Protein AF-A0A969TXY9-F1 (afdb_monomer_lite)

Sequence (89 aa):
MLAASSTIAADDKPIKVFILAGQSNMEGHAKVETFDYIGDDPATAPLLKMMRGADGKPAVAEGAWISYLTGHYEGNANGEAMGKLTAGL

Foldseek 3Di:
DDDDDDDDDDDPDDDDDDDQDDPDASLPPDDQVCLCVLCVDPVRVVVQVVQADPVRHGDFDDPAKDWDFDDDPPPDGRPIDIDGDTPPD

Secondary structure (DSSP, 8-state):
--------PPPSSPPP------SSSTT----GGGGGGGGTSTTTHHHHHHTB-TTSSBPPPTT-EEEEEE----SS--EEEEEES-TT-

pLDDT: mean 83.46, std 14.73, range [43.44, 97.25]

Radius of gyration: 17.73 Å; chains: 1; bounding box: 39×41×50 Å

Structure (mmCIF, N/CA/C/O backbone):
data_AF-A0A969TXY9-F1
#
_entry.id   AF-A0A969TXY9-F1
#
loop_
_atom_site.group_PDB
_atom_site.id
_atom_site.type_symbol
_atom_site.label_atom_id
_atom_site.label_alt_id
_atom_site.label_comp_id
_atom_site.label_asym_id
_atom_site.label_entity_id
_atom_site.label_seq_id
_atom_site.pdbx_PDB_ins_code
_atom_site.Cartn_x
_atom_site.Cartn_y
_atom_site.Cartn_z
_atom_site.occupancy
_atom_site.B_iso_or_equiv
_atom_site.auth_seq_id
_atom_site.auth_comp_id
_atom_site.auth_asym_id
_atom_site.auth_atom_id
_atom_site.pdbx_PDB_model_num
ATOM 1 N N . MET A 1 1 ? 15.115 -22.129 31.867 1.00 44.72 1 MET A N 1
ATOM 2 C CA . MET A 1 1 ? 13.783 -21.874 31.279 1.00 44.72 1 MET A CA 1
ATOM 3 C C . MET A 1 1 ? 13.727 -22.587 29.940 1.00 44.72 1 MET A C 1
ATOM 5 O O . MET A 1 1 ? 14.516 -22.243 29.073 1.00 44.72 1 MET A O 1
ATOM 9 N N . LEU A 1 2 ? 12.885 -23.612 29.793 1.00 43.44 2 LEU A N 1
ATOM 10 C CA . LEU A 1 2 ? 12.619 -24.228 28.490 1.00 43.44 2 LEU A CA 1
ATOM 11 C C . LEU A 1 2 ? 11.552 -23.386 27.782 1.00 43.44 2 LEU A C 1
ATOM 13 O O . LEU A 1 2 ? 10.444 -23.258 28.296 1.00 43.44 2 LEU A O 1
ATOM 17 N N . ALA A 1 3 ? 11.890 -22.793 26.638 1.00 51.50 3 ALA A N 1
ATOM 18 C CA . ALA A 1 3 ? 10.900 -22.195 25.753 1.00 51.50 3 ALA A CA 1
ATOM 19 C C . ALA A 1 3 ? 10.238 -23.327 24.955 1.00 51.50 3 ALA A C 1
ATOM 21 O O . ALA A 1 3 ? 10.906 -24.022 24.190 1.00 51.50 3 ALA A O 1
ATOM 22 N N . ALA A 1 4 ? 8.942 -23.548 25.170 1.00 53.53 4 ALA A N 1
ATOM 23 C CA . ALA A 1 4 ? 8.154 -24.436 24.329 1.00 53.53 4 ALA A CA 1
ATOM 24 C C . ALA A 1 4 ? 7.987 -23.775 22.953 1.00 53.53 4 ALA A C 1
ATOM 26 O O . ALA A 1 4 ? 7.479 -22.658 22.857 1.00 53.53 4 ALA A O 1
ATOM 27 N N . SER A 1 5 ? 8.447 -24.447 21.899 1.00 64.3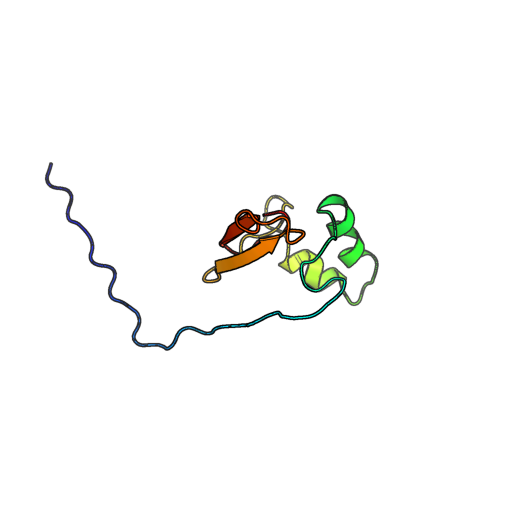1 5 SER A N 1
ATOM 28 C CA . SER A 1 5 ? 8.214 -24.011 20.524 1.00 64.31 5 SER A CA 1
ATOM 29 C C . SER A 1 5 ? 6.789 -24.402 20.140 1.00 64.31 5 SER A C 1
ATOM 31 O O . SER A 1 5 ? 6.494 -25.584 19.958 1.00 64.31 5 SER A O 1
ATOM 33 N N . SER A 1 6 ? 5.884 -23.427 20.088 1.00 65.75 6 SER A N 1
ATOM 34 C CA . SER A 1 6 ? 4.517 -23.641 19.618 1.00 65.75 6 SER A CA 1
ATOM 35 C C . SER A 1 6 ? 4.544 -23.933 18.119 1.00 65.75 6 SER A C 1
ATOM 37 O O . SER A 1 6 ? 4.787 -23.043 17.306 1.00 65.75 6 SER A O 1
ATOM 39 N N . THR A 1 7 ? 4.284 -25.181 17.740 1.00 56.78 7 THR A N 1
ATOM 40 C CA . THR A 1 7 ? 3.968 -25.545 16.357 1.00 56.78 7 THR A CA 1
ATOM 41 C C . THR A 1 7 ? 2.650 -24.880 15.968 1.00 56.78 7 THR A C 1
ATOM 43 O O . THR A 1 7 ? 1.591 -25.254 16.473 1.00 56.78 7 THR A O 1
ATOM 46 N N . ILE A 1 8 ? 2.704 -23.879 15.091 1.00 63.94 8 ILE A N 1
ATOM 47 C CA . ILE A 1 8 ? 1.510 -23.319 14.453 1.00 63.94 8 ILE A CA 1
ATOM 48 C C . ILE A 1 8 ? 0.962 -24.412 13.531 1.00 63.94 8 ILE A C 1
ATOM 50 O O . ILE A 1 8 ? 1.630 -24.804 12.575 1.00 63.94 8 ILE A O 1
ATOM 54 N N . ALA A 1 9 ? -0.219 -24.944 13.846 1.00 61.19 9 ALA A N 1
ATOM 55 C CA . ALA A 1 9 ? -0.934 -25.828 12.936 1.00 61.19 9 ALA A CA 1
ATOM 56 C C . ALA A 1 9 ? -1.277 -25.036 11.666 1.00 61.19 9 ALA A C 1
ATOM 58 O O . ALA A 1 9 ? -1.860 -23.954 11.755 1.00 61.19 9 ALA A O 1
ATOM 59 N N . ALA A 1 10 ? -0.879 -25.546 10.501 1.00 67.25 10 ALA A N 1
ATOM 60 C CA . ALA A 1 10 ? -1.294 -24.968 9.232 1.00 67.25 10 ALA A CA 1
ATOM 61 C C . ALA A 1 10 ? -2.816 -25.130 9.089 1.00 67.25 10 ALA A C 1
ATOM 63 O O . ALA A 1 10 ? -3.347 -26.208 9.341 1.00 67.25 10 ALA A O 1
ATOM 64 N N . ASP A 1 11 ? -3.515 -24.051 8.738 1.00 72.75 11 ASP A N 1
ATOM 65 C CA . ASP A 1 11 ? -4.942 -24.099 8.412 1.00 72.75 11 ASP A CA 1
ATOM 66 C C . ASP A 1 11 ? -5.098 -24.889 7.100 1.00 72.75 11 ASP A C 1
ATOM 68 O O . ASP A 1 11 ? -4.462 -24.545 6.106 1.00 72.75 11 ASP A O 1
ATOM 72 N N . ASP A 1 12 ? -5.935 -25.932 7.073 1.00 82.81 12 ASP A N 1
ATOM 73 C CA . ASP A 1 12 ? -6.144 -26.795 5.890 1.00 82.81 12 ASP A CA 1
ATOM 74 C C . ASP A 1 12 ? -6.835 -26.062 4.718 1.00 82.81 12 ASP A C 1
ATOM 76 O O . ASP A 1 12 ? -7.107 -26.635 3.658 1.00 82.81 12 ASP A O 1
ATOM 80 N N . LYS A 1 13 ? -7.160 -24.776 4.895 1.00 87.75 13 LYS A N 1
ATOM 81 C CA . LYS A 1 13 ? -7.768 -23.946 3.859 1.00 87.75 13 LYS A CA 1
ATOM 82 C C . LYS A 1 13 ? -6.723 -23.530 2.816 1.00 87.75 13 LYS A C 1
ATOM 84 O O . LYS A 1 13 ? -5.657 -23.034 3.179 1.00 87.75 13 LYS A O 1
ATOM 89 N N . PRO A 1 14 ? -7.042 -23.624 1.513 1.00 91.44 14 PRO A N 1
ATOM 90 C CA . PRO A 1 14 ? -6.164 -23.119 0.464 1.00 91.44 14 PRO A CA 1
ATOM 91 C C . PRO A 1 14 ? -5.840 -21.627 0.631 1.00 91.44 14 PRO A C 1
ATOM 93 O O . PRO A 1 14 ? -6.720 -20.818 0.942 1.00 91.44 14 PRO A O 1
ATOM 96 N N . ILE A 1 15 ? -4.591 -21.251 0.345 1.00 91.56 15 ILE A N 1
ATOM 97 C CA . ILE A 1 15 ? -4.167 -19.848 0.273 1.00 91.56 15 ILE A CA 1
ATOM 98 C C . ILE A 1 15 ? -4.801 -19.198 -0.960 1.00 91.56 15 ILE A C 1
ATOM 100 O O . ILE A 1 15 ? -4.782 -19.756 -2.058 1.00 91.56 15 ILE A O 1
ATOM 104 N N . LYS A 1 16 ? -5.333 -17.986 -0.790 1.00 94.31 16 LYS A N 1
ATOM 105 C CA . LYS A 1 16 ? -5.793 -17.162 -1.911 1.00 94.31 16 LYS A CA 1
ATOM 106 C C . LYS A 1 16 ? -4.608 -16.395 -2.487 1.00 94.31 16 LYS A C 1
ATOM 108 O O . LYS A 1 16 ? -4.015 -15.577 -1.791 1.00 94.31 16 LYS A O 1
ATOM 113 N N . VAL A 1 17 ? -4.287 -16.658 -3.750 1.00 95.56 17 VAL A N 1
ATOM 114 C CA . VAL A 1 17 ? -3.196 -15.995 -4.473 1.00 95.56 17 VAL A CA 1
ATOM 115 C C . VAL A 1 17 ? -3.790 -15.042 -5.502 1.00 95.56 17 VAL A C 1
ATOM 117 O O . VAL A 1 17 ? -4.610 -15.446 -6.326 1.00 95.56 17 VAL A O 1
ATOM 120 N N . PHE A 1 18 ? -3.364 -13.783 -5.456 1.00 95.25 18 PHE A N 1
ATOM 121 C CA . PHE A 1 18 ? -3.725 -12.753 -6.425 1.00 95.25 18 PHE A CA 1
ATOM 122 C C . PHE A 1 18 ? -2.471 -12.367 -7.204 1.00 95.25 18 PHE A C 1
ATOM 124 O O . PHE A 1 18 ? -1.444 -12.067 -6.601 1.00 95.25 18 PHE A O 1
ATOM 131 N N . ILE A 1 19 ? -2.550 -12.384 -8.534 1.00 93.75 19 ILE A N 1
ATOM 132 C CA . ILE A 1 19 ? -1.439 -12.013 -9.413 1.00 93.75 19 ILE A CA 1
ATOM 133 C C . ILE A 1 19 ? -1.813 -10.704 -10.094 1.00 93.75 19 ILE A C 1
ATOM 135 O O . ILE A 1 19 ? -2.749 -10.662 -10.892 1.00 93.75 19 ILE A O 1
ATOM 139 N N . LEU A 1 20 ? -1.083 -9.641 -9.765 1.00 91.69 20 LEU A N 1
ATOM 140 C CA . LEU A 1 20 ? -1.201 -8.348 -10.421 1.00 91.69 20 LEU A CA 1
ATOM 141 C C . LEU A 1 20 ? -0.055 -8.227 -11.422 1.00 91.69 20 LEU A C 1
ATOM 143 O O . LEU A 1 20 ? 1.107 -8.138 -11.039 1.00 91.69 20 LEU A O 1
ATOM 147 N N . ALA A 1 21 ? -0.382 -8.278 -12.710 1.00 89.62 21 ALA A N 1
ATOM 148 C CA . ALA A 1 21 ? 0.591 -8.199 -13.790 1.00 89.62 21 ALA A CA 1
ATOM 149 C C . ALA A 1 21 ? 0.058 -7.299 -14.906 1.00 89.62 21 ALA A C 1
ATOM 151 O O . ALA A 1 21 ? -1.122 -7.339 -15.250 1.00 89.62 21 ALA A O 1
ATOM 152 N N . GLY A 1 22 ? 0.931 -6.466 -15.462 1.00 88.06 22 GLY A N 1
ATOM 153 C CA . GLY A 1 22 ? 0.567 -5.484 -16.475 1.00 88.06 22 GLY A CA 1
ATOM 154 C C . GLY A 1 22 ? 1.711 -4.5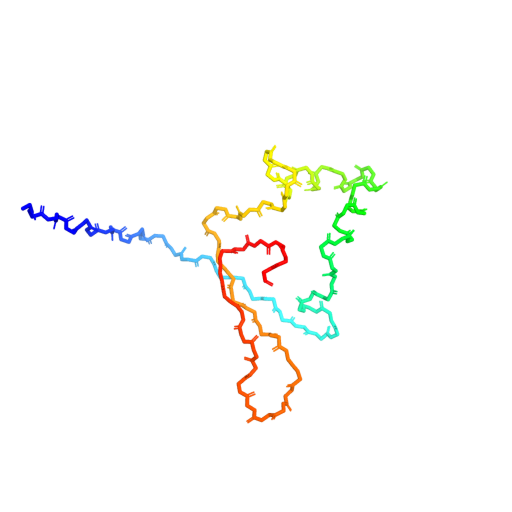18 -16.760 1.00 88.06 22 GLY A C 1
ATOM 155 O O . GLY A 1 22 ? 2.751 -4.564 -16.110 1.00 88.06 22 GLY A O 1
ATOM 156 N N . GLN A 1 23 ? 1.515 -3.645 -17.745 1.00 82.62 23 GLN A N 1
ATOM 157 C CA . GLN A 1 23 ? 2.518 -2.674 -18.188 1.00 82.62 23 GLN A CA 1
ATOM 158 C C . GLN A 1 23 ? 2.181 -1.250 -17.708 1.00 82.62 23 GLN A C 1
ATOM 160 O O . GLN A 1 23 ? 1.062 -0.957 -17.284 1.00 82.62 23 GLN A O 1
ATOM 165 N N . SER A 1 24 ? 3.172 -0.362 -17.802 1.00 79.69 24 SER A N 1
ATOM 166 C CA . SER A 1 24 ? 3.181 1.081 -17.510 1.00 79.69 24 SER A CA 1
ATOM 167 C C . SER A 1 24 ? 3.042 1.463 -16.038 1.00 79.69 24 SER A C 1
ATOM 169 O O . SER A 1 24 ? 3.860 2.238 -15.566 1.00 79.69 24 SER A O 1
ATOM 171 N N . ASN A 1 25 ? 2.062 0.921 -15.307 1.00 83.19 25 ASN A N 1
ATOM 172 C CA . ASN A 1 25 ? 1.740 1.390 -13.953 1.00 83.19 25 ASN A CA 1
ATOM 173 C C . ASN A 1 25 ? 1.207 0.311 -13.000 1.00 83.19 25 ASN A C 1
ATOM 175 O O . ASN A 1 25 ? 0.760 0.652 -11.909 1.00 83.19 25 ASN A O 1
ATOM 179 N N . MET A 1 26 ? 1.257 -0.974 -13.371 1.00 87.56 26 MET A N 1
ATOM 180 C CA . MET A 1 26 ? 0.780 -2.056 -12.492 1.00 87.56 26 MET A CA 1
ATOM 181 C C . MET A 1 26 ? 1.571 -2.149 -11.177 1.00 87.56 26 MET A C 1
ATOM 183 O O . MET A 1 26 ? 1.025 -2.567 -10.164 1.00 87.56 26 MET A O 1
ATOM 187 N N . GLU A 1 27 ? 2.833 -1.721 -11.188 1.00 82.25 27 GLU A N 1
ATOM 188 C CA . GLU A 1 27 ? 3.681 -1.611 -9.996 1.00 82.25 27 GLU A CA 1
ATOM 189 C C . GLU A 1 27 ? 3.148 -0.587 -8.979 1.00 82.25 27 GLU A C 1
ATOM 191 O O . GLU A 1 27 ? 3.314 -0.765 -7.778 1.00 82.25 27 GLU A O 1
ATOM 196 N N . GLY A 1 28 ? 2.461 0.458 -9.451 1.00 83.81 28 GLY A N 1
ATOM 197 C CA . GLY A 1 28 ? 1.991 1.559 -8.617 1.00 83.81 28 GLY A CA 1
ATOM 198 C C . GLY A 1 28 ? 3.091 2.574 -8.294 1.00 83.81 28 GLY A C 1
ATOM 199 O O . GLY A 1 28 ? 3.649 2.578 -7.207 1.00 83.81 28 GLY A O 1
ATOM 200 N N . HIS A 1 29 ? 3.335 3.522 -9.204 1.00 82.12 29 HIS A N 1
ATOM 201 C CA . HIS A 1 29 ? 4.286 4.633 -9.007 1.00 82.12 29 HIS A CA 1
ATOM 202 C C . HIS A 1 29 ? 3.741 5.797 -8.154 1.00 82.12 29 HIS A C 1
ATOM 204 O O . HIS A 1 29 ? 4.382 6.847 -8.037 1.00 82.12 29 HIS A O 1
ATOM 210 N N . ALA A 1 30 ? 2.525 5.665 -7.619 1.00 86.38 30 ALA A N 1
ATOM 211 C CA . ALA A 1 30 ? 1.918 6.698 -6.791 1.00 86.38 30 ALA A CA 1
ATOM 212 C C . ALA A 1 30 ? 2.704 6.860 -5.486 1.00 86.38 30 ALA A C 1
ATOM 214 O O . ALA A 1 30 ? 3.164 5.885 -4.894 1.00 86.38 30 ALA A O 1
ATOM 215 N N . LYS A 1 31 ? 2.839 8.101 -5.019 1.00 88.88 31 LYS A N 1
ATOM 216 C CA . LYS A 1 31 ? 3.529 8.378 -3.758 1.00 88.88 31 LYS A CA 1
ATOM 217 C C . LYS A 1 31 ? 2.558 8.392 -2.587 1.00 88.88 31 LYS A C 1
ATOM 219 O O . LYS A 1 31 ? 1.389 8.746 -2.756 1.00 88.88 31 LYS A O 1
ATOM 224 N N . VAL A 1 32 ? 3.056 8.100 -1.387 1.00 90.50 32 VAL A N 1
ATOM 225 C CA . VAL A 1 32 ? 2.252 8.133 -0.154 1.00 90.50 32 VAL A CA 1
ATOM 226 C C . VAL A 1 32 ? 1.634 9.516 0.081 1.00 90.50 32 VAL A C 1
ATOM 228 O O . VAL A 1 32 ? 0.516 9.602 0.571 1.00 90.50 32 VAL A O 1
ATOM 231 N N . GLU A 1 33 ? 2.273 10.607 -0.343 1.00 90.81 33 GLU A N 1
ATOM 232 C CA . GLU A 1 33 ? 1.713 11.958 -0.183 1.00 90.81 33 GLU A CA 1
ATOM 233 C C . GLU A 1 33 ? 0.462 12.206 -1.044 1.00 90.81 33 GLU A C 1
ATOM 235 O O . GLU A 1 33 ? -0.289 13.139 -0.778 1.00 90.81 33 GLU A O 1
ATOM 240 N N . THR A 1 34 ? 0.214 11.376 -2.064 1.00 91.44 34 THR A N 1
ATOM 241 C CA . THR A 1 34 ? -0.987 11.462 -2.921 1.00 91.44 34 THR A CA 1
ATOM 242 C C . THR A 1 34 ? -2.166 10.639 -2.398 1.00 91.44 34 THR A C 1
ATOM 244 O O . THR A 1 34 ? -3.255 10.689 -2.964 1.00 91.44 34 THR A O 1
ATOM 247 N N . PHE A 1 35 ? -1.967 9.886 -1.314 1.00 90.00 35 PHE A N 1
ATOM 248 C CA . PHE A 1 35 ? -2.944 8.945 -0.761 1.00 90.00 35 PHE A CA 1
ATOM 249 C C . PHE A 1 35 ? -4.264 9.616 -0.359 1.00 90.00 35 PHE A C 1
ATOM 251 O O . PHE A 1 35 ? -5.339 9.033 -0.494 1.00 90.00 35 PHE A O 1
ATOM 258 N N . ASP A 1 36 ? -4.186 10.868 0.082 1.00 92.25 36 ASP A N 1
ATOM 259 C CA . ASP A 1 36 ? -5.319 11.641 0.584 1.00 92.25 36 ASP A CA 1
ATOM 260 C C . ASP A 1 36 ? -6.310 12.029 -0.516 1.00 92.25 36 ASP A C 1
ATOM 262 O O . ASP A 1 36 ? -7.496 12.174 -0.225 1.00 92.25 36 ASP A O 1
ATOM 266 N N . TYR A 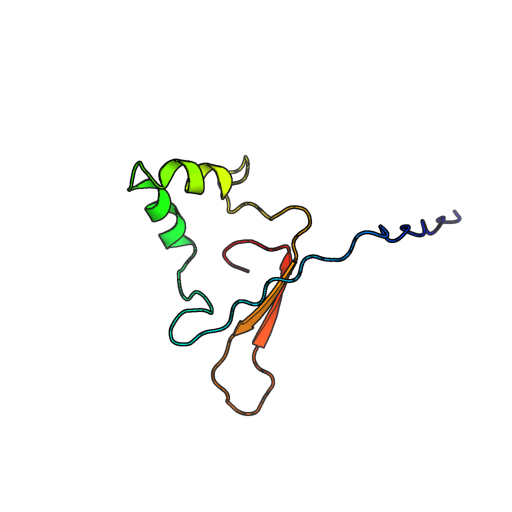1 37 ? -5.869 12.088 -1.779 1.00 94.06 37 TYR A N 1
ATOM 267 C CA . TYR A 1 37 ? -6.729 12.424 -2.920 1.00 94.06 37 TYR A CA 1
ATOM 268 C C . TYR A 1 37 ? -7.854 11.408 -3.153 1.00 94.06 37 TYR A C 1
ATOM 270 O O . TYR A 1 37 ? -8.866 11.739 -3.763 1.00 94.06 37 TYR A O 1
ATOM 278 N N . ILE A 1 38 ? -7.743 10.187 -2.611 1.00 93.94 38 ILE A N 1
ATOM 279 C CA . ILE A 1 38 ? -8.846 9.208 -2.591 1.00 93.94 38 ILE A CA 1
ATOM 280 C C . ILE A 1 38 ? -10.074 9.784 -1.861 1.00 93.94 38 ILE A C 1
ATOM 282 O O . IL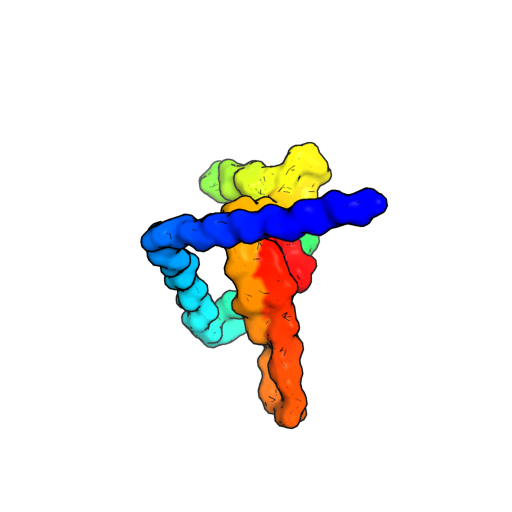E A 1 38 ? -11.206 9.407 -2.155 1.00 93.94 38 ILE A O 1
ATOM 286 N N . GLY A 1 39 ? -9.871 10.686 -0.900 1.00 95.62 39 GLY A N 1
ATOM 287 C CA . GLY A 1 39 ? -10.936 11.319 -0.127 1.00 95.62 39 GLY A CA 1
ATOM 288 C C . GLY A 1 39 ? -11.636 12.489 -0.817 1.00 95.62 39 GLY A C 1
ATOM 289 O O . GLY A 1 39 ? -12.697 12.891 -0.343 1.00 95.62 39 GLY A O 1
ATOM 290 N N . ASP A 1 40 ? -11.072 13.022 -1.904 1.00 96.31 40 ASP A N 1
ATOM 291 C CA . ASP A 1 40 ? -11.601 14.217 -2.575 1.00 96.31 40 ASP A CA 1
ATOM 292 C C . ASP A 1 40 ? -12.909 13.924 -3.327 1.00 96.31 40 ASP A C 1
ATOM 294 O O . ASP A 1 40 ? -13.773 14.796 -3.439 1.00 96.31 40 ASP A O 1
ATOM 298 N N . ASP A 1 41 ? -13.083 12.687 -3.804 1.00 96.88 41 ASP A N 1
ATOM 299 C CA . ASP A 1 41 ? -14.345 12.205 -4.363 1.00 96.88 41 ASP A CA 1
ATOM 300 C C . ASP A 1 41 ? -15.198 11.537 -3.259 1.00 96.88 41 ASP A C 1
ATOM 302 O O . ASP A 1 41 ? -14.766 10.551 -2.643 1.00 96.88 41 ASP A O 1
ATOM 306 N N . PRO A 1 42 ? -16.438 12.012 -3.007 1.00 96.56 42 PRO A N 1
ATOM 307 C CA . PRO A 1 42 ? -17.353 11.396 -2.045 1.00 96.56 42 PRO A CA 1
ATOM 308 C C . PRO A 1 42 ? -17.593 9.895 -2.264 1.00 96.56 42 PRO A C 1
ATOM 310 O O . PRO A 1 42 ? -17.865 9.178 -1.299 1.00 96.56 42 PRO A O 1
ATOM 313 N N . ALA A 1 43 ? -17.497 9.408 -3.504 1.00 97.25 43 ALA A N 1
ATOM 314 C CA . ALA A 1 43 ? -17.669 7.998 -3.836 1.00 97.25 43 ALA A CA 1
ATOM 315 C C . ALA A 1 43 ? -16.506 7.126 -3.336 1.00 97.25 43 ALA A C 1
ATOM 317 O O . ALA A 1 43 ? -16.717 5.960 -2.995 1.00 97.25 43 ALA A O 1
ATOM 318 N N . THR A 1 44 ? -15.292 7.677 -3.251 1.00 96.25 44 THR A N 1
ATOM 319 C CA . THR A 1 44 ? -14.087 6.963 -2.800 1.00 96.25 44 THR A CA 1
ATOM 320 C C . THR A 1 44 ? -13.651 7.339 -1.385 1.00 96.25 44 THR A C 1
ATOM 322 O O . THR A 1 44 ? -12.869 6.611 -0.778 1.00 96.25 44 THR A O 1
ATOM 325 N N . ALA A 1 45 ? -14.225 8.376 -0.772 1.00 95.62 45 ALA A N 1
ATOM 326 C CA . ALA A 1 45 ? -13.970 8.724 0.628 1.00 95.62 45 ALA A CA 1
ATOM 327 C C . ALA A 1 45 ? -14.138 7.554 1.633 1.00 95.62 45 ALA A C 1
ATOM 329 O O . ALA A 1 45 ? -13.309 7.431 2.545 1.00 95.62 45 ALA A O 1
ATOM 330 N N . PRO A 1 46 ? -15.120 6.633 1.487 1.00 95.94 46 PRO A N 1
ATOM 331 C CA . PRO A 1 46 ? -15.198 5.450 2.347 1.00 95.94 46 PRO A CA 1
ATOM 332 C C . PRO A 1 46 ? -13.987 4.517 2.214 1.00 95.94 46 PRO A C 1
ATOM 334 O O . PRO A 1 46 ? -13.600 3.881 3.195 1.00 95.94 46 PRO A O 1
ATOM 337 N N . LEU A 1 47 ? -13.365 4.453 1.031 1.00 94.50 47 LEU A N 1
ATOM 338 C CA . LEU A 1 47 ? -12.163 3.657 0.788 1.00 94.50 47 LEU A CA 1
ATOM 339 C C . LEU A 1 47 ? -10.968 4.222 1.560 1.00 94.50 47 LEU A C 1
ATOM 341 O O . LEU A 1 47 ? -10.313 3.468 2.277 1.00 94.50 47 LEU A O 1
ATOM 345 N N . LEU A 1 48 ? -10.746 5.540 1.519 1.00 94.56 48 LEU A N 1
ATOM 346 C CA . LEU A 1 48 ? -9.674 6.180 2.292 1.00 94.56 48 LEU A CA 1
ATOM 347 C C . LEU A 1 48 ? -9.794 5.880 3.795 1.00 94.56 48 LEU A C 1
ATOM 349 O O . LEU A 1 48 ? -8.794 5.624 4.464 1.00 94.56 48 LEU A O 1
ATOM 353 N N . LYS A 1 49 ? -11.024 5.853 4.328 1.00 92.50 49 LYS A N 1
ATOM 354 C CA . LYS A 1 49 ? -11.278 5.502 5.733 1.00 92.50 49 LYS A CA 1
ATOM 355 C C . LYS A 1 49 ? -10.870 4.063 6.066 1.00 92.50 49 LYS A C 1
ATOM 357 O O . LYS A 1 49 ? -10.369 3.830 7.159 1.00 92.50 49 LYS A O 1
ATOM 362 N N . MET A 1 50 ? -11.079 3.111 5.155 1.00 92.31 50 MET A N 1
ATOM 363 C CA . MET A 1 50 ? -10.658 1.713 5.343 1.00 92.31 50 MET A CA 1
ATOM 364 C C . MET A 1 50 ? -9.145 1.533 5.195 1.00 92.31 50 MET A C 1
ATOM 366 O O . MET A 1 50 ? -8.561 0.660 5.828 1.00 92.31 50 MET A O 1
ATOM 370 N N . MET A 1 51 ? -8.511 2.357 4.363 1.00 93.12 51 MET A N 1
ATOM 371 C CA . MET A 1 51 ? -7.081 2.288 4.074 1.00 93.12 51 MET A CA 1
ATOM 372 C C . MET A 1 51 ? -6.201 2.944 5.150 1.00 93.12 51 MET A C 1
ATOM 374 O O . MET A 1 51 ? -4.977 2.895 5.032 1.00 93.12 51 MET A O 1
ATOM 378 N N . ARG A 1 52 ? -6.787 3.548 6.193 1.00 93.56 52 ARG A N 1
ATOM 379 C CA . ARG A 1 52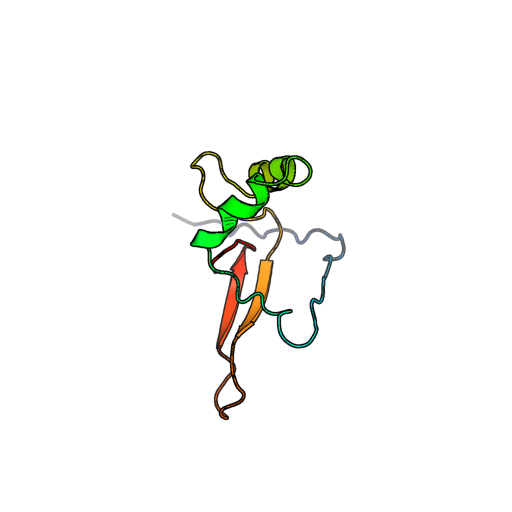 ? -6.067 4.197 7.298 1.00 93.56 52 ARG A CA 1
ATOM 380 C C . ARG A 1 52 ? -6.263 3.471 8.625 1.00 93.56 52 ARG A C 1
ATOM 382 O O . ARG A 1 52 ? -7.370 3.065 8.972 1.00 93.56 52 ARG A O 1
ATOM 389 N N . GLY A 1 53 ? -5.179 3.351 9.385 1.00 92.06 53 GLY A N 1
ATOM 390 C CA . GLY A 1 53 ? -5.203 2.906 10.772 1.00 92.06 53 GLY A CA 1
ATOM 391 C C . GLY A 1 53 ? -5.782 3.966 11.713 1.00 92.06 53 GLY A C 1
ATOM 392 O O . GLY A 1 53 ? -6.044 5.107 11.329 1.00 92.06 53 GLY A O 1
ATOM 393 N N . ALA A 1 54 ? -5.942 3.600 12.986 1.00 91.94 54 ALA A N 1
ATOM 394 C CA . ALA A 1 54 ? -6.417 4.518 14.027 1.00 91.94 54 ALA A CA 1
ATOM 395 C C . ALA A 1 54 ? -5.488 5.732 14.244 1.00 91.94 54 ALA A C 1
ATOM 397 O O . ALA A 1 54 ? -5.923 6.752 14.770 1.00 91.94 54 ALA A O 1
ATOM 398 N N . ASP A 1 55 ? -4.223 5.628 13.829 1.00 92.44 55 ASP A N 1
ATOM 399 C CA . ASP A 1 55 ? -3.222 6.696 13.865 1.00 92.44 55 ASP A CA 1
ATOM 400 C C . ASP A 1 55 ? -3.206 7.567 12.593 1.00 92.44 55 ASP A C 1
ATOM 402 O O . ASP A 1 55 ? -2.369 8.461 12.469 1.00 92.44 55 ASP A O 1
ATOM 406 N N . GLY A 1 56 ? -4.114 7.313 11.644 1.00 90.88 56 GLY A N 1
ATOM 407 C CA . GLY A 1 56 ? -4.228 8.040 10.380 1.00 90.88 56 GLY A CA 1
ATOM 408 C C . GLY A 1 56 ? -3.208 7.641 9.309 1.00 90.88 56 GLY A C 1
ATOM 409 O O . GLY A 1 56 ? -3.291 8.151 8.192 1.00 90.88 56 GLY A O 1
ATOM 410 N N . LYS A 1 57 ? -2.276 6.727 9.607 1.00 92.19 57 LYS A N 1
ATOM 411 C CA . LYS A 1 57 ? -1.290 6.210 8.643 1.00 92.19 57 LYS A CA 1
ATOM 412 C C . LYS A 1 57 ? -1.896 5.100 7.779 1.00 92.19 57 LYS A C 1
ATOM 414 O O . LYS A 1 57 ? -2.941 4.563 8.154 1.00 92.19 57 LYS A O 1
ATOM 419 N N . PRO A 1 58 ? -1.269 4.720 6.647 1.00 94.38 58 PRO A N 1
ATOM 420 C CA . PRO A 1 58 ? -1.705 3.561 5.879 1.00 94.38 58 PRO A CA 1
ATOM 421 C C . PRO A 1 58 ? -1.862 2.319 6.761 1.00 94.38 58 PRO A C 1
ATOM 423 O O . PRO A 1 58 ? -0.980 1.979 7.551 1.00 94.38 58 PRO A O 1
ATOM 426 N N . ALA A 1 59 ? -3.014 1.666 6.648 1.00 94.94 59 ALA A N 1
ATOM 427 C CA . ALA A 1 59 ? -3.294 0.439 7.366 1.00 94.94 59 ALA A CA 1
ATOM 42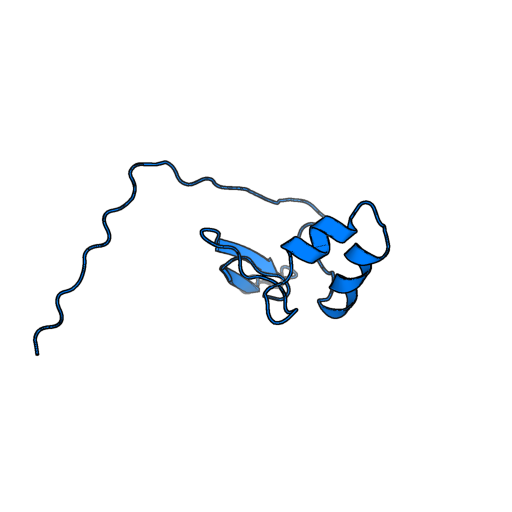8 C C . ALA A 1 59 ? -2.459 -0.713 6.794 1.00 94.94 59 ALA A C 1
ATOM 430 O O . ALA A 1 59 ? -2.353 -0.885 5.579 1.00 94.94 59 ALA A O 1
ATOM 431 N N . VAL A 1 60 ? -1.928 -1.546 7.687 1.00 94.94 60 VAL A N 1
ATOM 432 C CA . VAL A 1 60 ? -1.305 -2.818 7.318 1.00 94.94 60 VAL A CA 1
ATOM 433 C C . VAL A 1 60 ? -2.393 -3.883 7.251 1.00 94.94 60 VAL A C 1
ATOM 435 O O . VAL A 1 60 ? -3.108 -4.096 8.230 1.00 94.94 60 VAL A O 1
ATOM 438 N N . ALA A 1 61 ? -2.519 -4.561 6.112 1.00 92.81 61 ALA A N 1
ATOM 439 C CA . ALA A 1 61 ? -3.536 -5.582 5.913 1.00 92.81 61 ALA A CA 1
ATOM 440 C C . ALA A 1 61 ? -3.330 -6.784 6.852 1.00 92.81 61 ALA A C 1
ATOM 442 O O . ALA A 1 61 ? -2.221 -7.305 7.015 1.00 92.81 61 ALA A O 1
ATOM 443 N N . GLU A 1 62 ? -4.421 -7.262 7.448 1.00 92.12 62 GLU A N 1
ATOM 444 C CA . GLU A 1 62 ? -4.424 -8.491 8.235 1.00 92.12 62 GLU A CA 1
ATOM 445 C C . GLU A 1 62 ? -4.519 -9.711 7.307 1.00 92.12 62 GLU A C 1
ATOM 447 O O . GLU A 1 62 ? -5.384 -9.780 6.436 1.00 92.12 62 GLU A O 1
ATOM 452 N N . GLY A 1 63 ? -3.617 -10.681 7.478 1.00 92.75 63 GLY A N 1
ATOM 453 C CA . GLY A 1 63 ? -3.652 -11.940 6.726 1.00 92.75 63 GLY A CA 1
ATOM 454 C C . GLY A 1 63 ? -3.217 -11.851 5.257 1.00 92.75 63 GLY A C 1
ATOM 455 O O . GLY A 1 63 ? -3.355 -12.840 4.539 1.00 92.75 63 GLY A O 1
ATOM 456 N N . ALA A 1 64 ? -2.679 -10.712 4.808 1.00 94.94 64 ALA A N 1
ATOM 457 C CA . ALA A 1 64 ? -2.188 -10.524 3.446 1.00 94.94 64 ALA A CA 1
ATOM 458 C C . ALA A 1 64 ? -0.713 -10.094 3.416 1.00 94.94 64 ALA A C 1
ATOM 460 O O . ALA A 1 64 ? -0.283 -9.186 4.132 1.00 94.94 64 ALA A O 1
ATOM 461 N N . TRP A 1 65 ? 0.044 -10.733 2.529 1.00 96.12 65 TRP A N 1
ATOM 462 C CA . TRP A 1 65 ? 1.442 -10.436 2.239 1.00 96.12 65 TRP A CA 1
ATOM 463 C C . TRP A 1 65 ? 1.596 -10.154 0.754 1.00 96.12 65 TRP A C 1
ATOM 465 O O . TRP A 1 65 ? 0.847 -10.685 -0.066 1.00 96.12 65 TRP A O 1
ATOM 475 N N . ILE A 1 66 ? 2.573 -9.320 0.429 1.00 93.81 66 ILE A N 1
ATOM 476 C CA . ILE A 1 66 ? 2.915 -8.959 -0.937 1.00 93.81 66 ILE A CA 1
ATOM 477 C C . ILE A 1 66 ? 4.402 -9.200 -1.164 1.00 93.81 66 ILE A C 1
ATOM 479 O O . ILE A 1 66 ? 5.229 -8.945 -0.288 1.00 93.81 66 ILE A O 1
ATOM 483 N N . SER A 1 67 ? 4.707 -9.693 -2.357 1.00 91.25 67 SER A N 1
ATOM 484 C CA . SER A 1 67 ? 5.987 -9.463 -3.003 1.00 91.25 67 SER A CA 1
ATOM 485 C C . SER A 1 67 ? 5.722 -8.686 -4.282 1.00 91.25 67 SER A C 1
ATOM 487 O O . SER A 1 67 ? 4.767 -9.003 -4.998 1.00 91.25 67 SER A O 1
ATOM 489 N N . TYR A 1 68 ? 6.530 -7.672 -4.558 1.00 87.00 68 TYR A N 1
ATOM 490 C CA . TYR A 1 68 ? 6.474 -6.943 -5.814 1.00 87.00 68 TYR A CA 1
ATOM 491 C C . TYR A 1 68 ? 7.883 -6.633 -6.307 1.00 87.00 68 TYR A C 1
ATOM 493 O O . TYR A 1 68 ? 8.826 -6.461 -5.535 1.00 87.00 68 TYR A O 1
ATOM 501 N N . LEU A 1 69 ? 8.022 -6.612 -7.627 1.00 83.69 69 LEU A N 1
ATOM 502 C CA . LEU A 1 69 ? 9.291 -6.392 -8.297 1.00 83.69 69 LEU A CA 1
ATOM 503 C C . LEU A 1 69 ? 9.350 -4.939 -8.744 1.00 83.69 69 LEU A C 1
ATOM 505 O O . LEU A 1 69 ? 8.583 -4.545 -9.621 1.00 83.69 69 LEU A O 1
ATOM 509 N N . THR A 1 70 ? 10.274 -4.182 -8.157 1.00 71.31 70 THR A N 1
ATOM 510 C CA . THR A 1 70 ? 10.612 -2.834 -8.618 1.00 71.31 70 THR A CA 1
ATOM 511 C C . THR A 1 70 ? 11.890 -2.906 -9.441 1.00 71.31 70 THR A C 1
ATOM 513 O O . THR A 1 70 ? 12.872 -3.527 -9.021 1.00 71.31 70 THR A O 1
ATOM 516 N N . GLY A 1 71 ? 11.902 -2.323 -10.638 1.00 63.78 71 GLY A N 1
ATOM 517 C CA . GLY A 1 71 ? 13.165 -2.105 -11.345 1.00 63.78 71 GLY A CA 1
ATOM 518 C C . GLY A 1 71 ? 13.133 -2.162 -12.868 1.00 63.78 71 GLY A C 1
ATOM 519 O O . GLY A 1 71 ? 12.400 -2.925 -13.496 1.00 63.78 71 GLY A O 1
ATOM 520 N N . HIS A 1 72 ? 14.036 -1.373 -13.454 1.00 55.81 72 HIS A N 1
ATOM 521 C CA . HIS A 1 72 ? 14.533 -1.574 -14.809 1.00 55.81 72 HIS A CA 1
ATOM 522 C C . HIS A 1 72 ? 15.461 -2.800 -14.844 1.00 55.81 72 HIS A C 1
ATOM 524 O O . HIS A 1 72 ? 16.280 -2.994 -13.948 1.00 55.81 72 HIS A O 1
ATOM 530 N N . TYR A 1 73 ? 15.355 -3.620 -15.893 1.00 52.34 73 TYR A N 1
ATOM 531 C CA . TYR A 1 73 ? 16.219 -4.784 -16.105 1.00 52.34 73 TYR A CA 1
ATOM 532 C C . TYR A 1 73 ? 17.658 -4.336 -16.433 1.00 52.34 73 TYR A C 1
ATOM 534 O O . TYR A 1 73 ? 18.013 -4.189 -17.600 1.00 52.34 73 TYR A O 1
ATOM 542 N N . GLU A 1 74 ? 18.489 -4.107 -15.412 1.00 56.50 74 GLU A N 1
ATOM 543 C CA . GLU A 1 74 ? 19.915 -3.742 -15.549 1.00 56.50 74 GLU A CA 1
ATOM 544 C C . GLU A 1 74 ? 20.872 -4.888 -15.162 1.00 56.50 74 GLU A C 1
ATOM 546 O O . GLU A 1 74 ? 22.020 -4.677 -14.779 1.00 56.50 74 GLU A O 1
ATOM 551 N N . GLY A 1 75 ? 20.420 -6.140 -15.272 1.00 55.75 75 GLY A N 1
ATOM 552 C CA . GLY A 1 75 ? 21.301 -7.313 -15.185 1.00 55.75 75 GLY A CA 1
ATOM 553 C C . GLY A 1 75 ? 21.793 -7.702 -13.782 1.00 55.75 75 GLY A C 1
ATOM 554 O O . GLY A 1 75 ? 22.551 -8.664 -13.668 1.00 55.75 75 GLY A O 1
ATOM 555 N N . ASN A 1 76 ? 21.341 -7.041 -12.714 1.00 51.75 76 ASN A N 1
ATOM 556 C CA . ASN A 1 76 ? 21.376 -7.579 -11.350 1.00 51.75 76 ASN A CA 1
ATOM 557 C C . ASN A 1 76 ? 19.954 -7.556 -10.761 1.00 51.75 76 ASN A C 1
ATOM 559 O O . ASN A 1 76 ? 19.103 -6.833 -11.274 1.00 51.75 76 ASN A O 1
ATOM 563 N N . ALA A 1 77 ? 19.692 -8.434 -9.788 1.00 54.09 77 ALA A N 1
ATOM 564 C CA . ALA A 1 77 ? 18.368 -8.759 -9.258 1.00 54.09 77 ALA A CA 1
ATOM 565 C C . ALA A 1 77 ? 17.430 -7.541 -9.168 1.00 54.09 77 ALA A C 1
ATOM 567 O O . ALA A 1 77 ? 17.718 -6.588 -8.447 1.00 54.09 77 ALA A O 1
ATOM 568 N N . ASN A 1 78 ? 16.303 -7.606 -9.890 1.00 60.56 78 ASN A N 1
ATOM 569 C CA . ASN A 1 78 ? 15.189 -6.666 -9.744 1.00 60.56 78 ASN A CA 1
ATOM 570 C C . ASN A 1 78 ? 14.916 -6.514 -8.245 1.00 60.56 78 ASN A C 1
ATOM 572 O O . ASN A 1 78 ? 14.749 -7.536 -7.577 1.00 60.56 78 ASN A O 1
ATOM 576 N N . GLY A 1 79 ? 14.948 -5.285 -7.727 1.00 72.19 79 GLY A N 1
ATOM 577 C CA . GLY A 1 79 ? 14.813 -4.975 -6.307 1.00 72.19 79 GLY A CA 1
ATOM 578 C C . GLY A 1 79 ? 13.444 -5.398 -5.790 1.00 72.19 79 GLY A C 1
ATOM 579 O O . GLY A 1 79 ? 12.515 -4.594 -5.728 1.00 72.19 79 GLY A O 1
ATOM 580 N N . GLU A 1 80 ? 13.309 -6.686 -5.487 1.00 83.88 80 GLU A N 1
ATOM 581 C CA . GLU A 1 80 ? 12.108 -7.287 -4.937 1.00 83.88 80 GLU A CA 1
ATOM 582 C C . GLU A 1 80 ? 11.899 -6.752 -3.527 1.00 83.88 80 GLU A C 1
ATOM 584 O O . GLU A 1 80 ? 12.781 -6.841 -2.669 1.00 83.88 80 GLU A O 1
ATOM 589 N N . ALA A 1 81 ? 10.713 -6.212 -3.293 1.00 82.81 81 ALA A N 1
ATOM 590 C CA . ALA A 1 81 ? 10.280 -5.786 -1.981 1.00 82.81 81 ALA A CA 1
ATOM 591 C C . ALA A 1 81 ? 9.168 -6.722 -1.498 1.00 82.81 81 ALA A C 1
ATOM 593 O O . ALA A 1 81 ? 8.258 -7.095 -2.242 1.00 82.81 81 ALA A O 1
ATOM 594 N N . MET A 1 82 ? 9.271 -7.131 -0.234 1.00 89.81 82 MET A N 1
ATOM 595 C CA . MET A 1 82 ? 8.403 -8.124 0.391 1.00 89.81 82 MET A CA 1
ATOM 596 C C . MET A 1 82 ? 7.937 -7.656 1.763 1.00 89.81 82 MET A C 1
ATOM 598 O O . MET A 1 82 ? 8.701 -7.066 2.526 1.00 89.81 82 MET A O 1
ATOM 602 N N . GLY A 1 83 ? 6.702 -7.989 2.131 1.00 93.25 83 GLY A N 1
ATOM 603 C CA . GLY A 1 83 ? 6.190 -7.675 3.459 1.00 93.25 83 GLY A CA 1
ATOM 604 C C . GLY A 1 83 ? 4.701 -7.929 3.617 1.00 93.25 83 GLY A C 1
ATOM 605 O O . GLY A 1 83 ? 4.045 -8.512 2.753 1.00 93.25 83 GLY A O 1
ATOM 606 N N . LYS A 1 84 ? 4.153 -7.485 4.750 1.00 95.38 84 LYS A N 1
ATOM 607 C CA . LYS A 1 84 ? 2.697 -7.371 4.889 1.00 95.38 84 LYS A CA 1
ATOM 608 C C . LYS A 1 84 ? 2.200 -6.285 3.944 1.00 95.38 84 LYS A C 1
ATOM 610 O O . LYS A 1 84 ? 2.847 -5.251 3.811 1.00 95.38 84 LYS A O 1
ATOM 615 N N . LEU A 1 85 ? 1.051 -6.509 3.319 1.00 93.88 85 LEU A N 1
ATOM 616 C CA . LEU A 1 85 ? 0.500 -5.555 2.363 1.00 93.88 85 LEU A CA 1
ATOM 617 C C . LEU A 1 85 ? 0.154 -4.224 3.057 1.00 93.88 85 LEU A C 1
ATOM 619 O O . LEU A 1 85 ? -0.668 -4.191 3.972 1.00 93.88 85 LEU A O 1
ATOM 623 N N . THR A 1 86 ? 0.784 -3.137 2.612 1.00 93.62 86 THR A N 1
ATOM 624 C CA . THR A 1 86 ? 0.528 -1.747 3.023 1.00 93.62 86 THR A CA 1
ATOM 625 C C . THR A 1 86 ? 0.957 -0.800 1.900 1.00 93.62 86 THR A C 1
ATOM 627 O O . THR A 1 86 ? 1.723 -1.191 1.020 1.00 93.62 86 THR A O 1
ATOM 630 N N . ALA A 1 87 ? 0.481 0.445 1.917 1.00 91.69 87 ALA A N 1
ATOM 631 C CA . ALA A 1 87 ? 0.999 1.479 1.024 1.00 91.69 87 ALA A CA 1
ATOM 632 C C . ALA A 1 87 ? 2.373 1.982 1.502 1.00 91.69 87 ALA A C 1
ATOM 634 O O . ALA A 1 87 ? 2.576 2.148 2.707 1.00 91.69 87 ALA A O 1
ATOM 635 N N . GLY A 1 88 ? 3.273 2.264 0.553 1.00 86.94 88 GLY A N 1
ATOM 636 C CA . GLY A 1 88 ? 4.606 2.816 0.824 1.00 86.94 88 GLY A CA 1
ATOM 637 C C . GLY A 1 88 ? 5.624 1.814 1.372 1.00 86.94 88 GLY A C 1
ATOM 638 O O . GLY A 1 88 ? 6.479 2.228 2.154 1.00 86.94 88 GLY A O 1
ATOM 639 N N . LEU A 1 89 ? 5.477 0.527 1.025 1.00 77.00 89 LEU A N 1
ATOM 640 C CA . LEU A 1 89 ? 6.451 -0.519 1.357 1.00 77.00 89 LEU A CA 1
ATOM 641 C C . LEU A 1 89 ? 7.833 -0.222 0.746 1.00 77.00 89 LEU A C 1
ATOM 643 O O . LEU A 1 89 ? 7.872 0.412 -0.333 1.00 77.00 89 LEU A O 1
#